Protein AF-A0A498QDL8-F1 (afdb_monomer)

Secondary structure (DSSP, 8-state):
-------HHHHHHHHHHHHHHHHHHHHHHHHHHHHHH-PPPSSSSHHHHHHHHHHHHHHHHHHHHHHHHHHHHHHHHHHHHHHHHHHHHHHHHHHHHT-

Organism: NCBI:txid2341086

InterPro domains:
  IPR000084 PE-PGRS family, N-terminal [PF00934] (4-94)
  IPR038332 PPE superfamily [SSF140459] (8-83)

Sequence (99 aa):
MSILTTEPEMLGAAAANLRDLGSTMLSRNAAAAAATMNVTPPAADEVSMLTAMHFAAHAAAFQQVFSDAMKIHEAFVSAMAACADLYKEGERTNMVGLA

Nearest PDB structures (foldseek):
  5xfs-assembly1_A  TM=9.585E-01  e=3.475E-04  Mycobacterium tuberculosis H37Rv
  4w4k-assembly2_C  TM=9.134E-01  e=1.935E-03  Mycobacterium tuberculosis str. Erdman = ATCC 35801
  4w4k-assembly1_A  TM=8.881E-01  e=3.574E-03  Mycobacterium tuberculosis str. Erdman = ATCC 35801
  2g38-assembly2_C  TM=8.903E-01  e=5.838E-03  Mycobacterium tuberculosis H37Rv

pLDDT: mean 94.11, std 8.43, range [56.19, 98.62]

Foldseek 3Di:
DDDDDDPLVVLQVVLVVLVVVLVVLVVVLVVCLVVQLQDDQPDPDPVSVVVSNVSNVVSVVVVVVSVVVSVVSVVVSVVSNVVSVVSVVVNVVVVVVVD

Solvent-accessible surface area (backbone atoms only — not comparable to full-atom values): 5384 Å² total; per-residue (Å²): 136,86,86,84,85,80,60,28,69,60,40,35,50,52,26,50,55,51,51,54,47,50,54,51,49,54,54,51,50,60,69,43,46,65,64,47,42,62,47,72,46,90,48,93,48,70,67,34,42,51,51,22,51,48,42,23,52,51,39,54,53,45,54,54,54,49,53,54,51,50,53,53,51,51,54,50,37,52,51,39,37,54,48,15,53,52,46,47,52,49,54,54,52,53,55,61,77,74,109

Radius of gyration: 22.97 Å; Cα contacts (8 Å, |Δi|>4): 56; chains: 1; bounding box: 48×24×67 Å

Structure (mmCIF, N/CA/C/O backbone):
data_AF-A0A498QDL8-F1
#
_entry.id   AF-A0A498QDL8-F1
#
loop_
_atom_site.group_PDB
_atom_site.id
_atom_site.type_symbol
_atom_site.label_atom_id
_atom_site.label_alt_id
_atom_site.label_comp_id
_atom_site.label_asym_id
_atom_site.label_entity_id
_atom_site.label_seq_id
_atom_site.pdbx_PDB_ins_code
_atom_site.Cartn_x
_atom_site.Cartn_y
_atom_site.Cartn_z
_atom_site.occupancy
_atom_site.B_iso_or_equiv
_atom_site.auth_seq_id
_atom_site.auth_comp_id
_atom_site.auth_asym_id
_atom_site.auth_atom_id
_atom_site.pdbx_PDB_model_num
ATOM 1 N N . MET A 1 1 ? -24.904 15.842 31.779 1.00 56.19 1 MET A N 1
ATOM 2 C CA . MET A 1 1 ? -23.812 14.917 31.409 1.00 56.19 1 MET A CA 1
ATOM 3 C C . MET A 1 1 ? -23.908 14.681 29.912 1.00 56.19 1 MET A C 1
ATOM 5 O O . MET A 1 1 ? -25.012 14.422 29.451 1.00 56.19 1 MET A O 1
ATOM 9 N N . SER A 1 2 ? -22.818 14.849 29.160 1.00 72.62 2 SER A N 1
ATOM 10 C CA . SER A 1 2 ? -22.795 14.529 27.724 1.00 72.62 2 SER A CA 1
ATOM 11 C C . SER A 1 2 ? -22.477 13.048 27.558 1.00 72.62 2 SER A C 1
ATOM 13 O O . SER A 1 2 ? -21.527 12.571 28.173 1.00 72.62 2 SER A O 1
ATOM 15 N N . ILE A 1 3 ? -23.251 12.337 26.742 1.00 66.88 3 ILE A N 1
ATOM 16 C CA . ILE A 1 3 ? -22.909 10.986 26.288 1.00 66.88 3 ILE A CA 1
ATOM 17 C C . ILE A 1 3 ? -22.007 11.146 25.062 1.00 66.88 3 ILE A C 1
ATOM 19 O O . ILE A 1 3 ? -22.343 11.896 24.147 1.00 66.88 3 ILE A O 1
ATOM 23 N N . LEU A 1 4 ? -20.843 10.500 25.080 1.00 74.12 4 LEU A N 1
ATOM 24 C CA . LEU A 1 4 ? -19.954 10.369 23.930 1.00 74.12 4 LEU A CA 1
ATOM 25 C C . LEU A 1 4 ? -20.081 8.933 23.421 1.00 74.12 4 LEU A C 1
ATOM 27 O O . LEU A 1 4 ? -19.780 8.007 24.170 1.00 74.12 4 LEU A O 1
ATOM 31 N N . THR A 1 5 ? -20.513 8.774 22.173 1.00 79.12 5 THR A N 1
ATOM 32 C CA . THR A 1 5 ? -20.533 7.491 21.457 1.00 79.12 5 THR A CA 1
ATOM 33 C C . THR A 1 5 ? -19.372 7.475 20.470 1.00 79.12 5 THR A C 1
ATOM 35 O O . THR A 1 5 ? -19.164 8.449 19.745 1.00 79.12 5 THR A O 1
ATOM 38 N N . THR A 1 6 ? -18.596 6.398 20.470 1.00 85.88 6 THR A N 1
ATOM 39 C CA . THR A 1 6 ? -17.325 6.265 19.741 1.00 85.88 6 THR A CA 1
ATOM 40 C C . THR A 1 6 ? -17.376 5.255 18.592 1.00 85.88 6 THR A C 1
ATOM 42 O O . THR A 1 6 ? -16.418 5.179 17.827 1.00 85.88 6 THR A O 1
ATOM 45 N N . GLU A 1 7 ? -18.499 4.544 18.420 1.00 92.12 7 GLU A N 1
ATOM 46 C CA . GLU A 1 7 ? -18.757 3.596 17.317 1.00 92.12 7 GLU A CA 1
ATOM 47 C C . GLU A 1 7 ? -17.596 2.594 17.084 1.00 92.12 7 GLU A C 1
ATOM 49 O O . GLU A 1 7 ? -17.063 2.487 15.969 1.00 92.12 7 GLU A O 1
ATOM 54 N N . PRO A 1 8 ? -17.154 1.853 18.122 1.00 93.50 8 PRO A N 1
ATOM 55 C CA . PRO A 1 8 ? -15.976 0.990 18.037 1.00 93.50 8 PRO A CA 1
ATOM 56 C C . PRO A 1 8 ? -16.124 -0.137 17.004 1.00 93.50 8 PRO A C 1
ATOM 58 O O . PRO A 1 8 ? -15.140 -0.521 16.368 1.00 93.50 8 PRO A O 1
ATOM 61 N N . GLU A 1 9 ? -17.338 -0.640 16.761 1.00 93.62 9 GLU A N 1
ATOM 62 C CA . GLU A 1 9 ? -17.601 -1.648 15.728 1.00 93.62 9 GLU A CA 1
ATOM 63 C C . GLU A 1 9 ? -17.277 -1.133 14.319 1.00 93.62 9 GLU A C 1
ATOM 65 O O . GLU A 1 9 ? -16.683 -1.858 13.516 1.00 93.62 9 GLU A O 1
ATOM 70 N N . MET A 1 10 ? -17.616 0.126 14.021 1.00 95.06 10 MET A N 1
ATOM 71 C CA . MET A 1 10 ? -17.319 0.749 12.727 1.00 95.06 10 MET A CA 1
ATOM 72 C C . MET A 1 10 ? -15.814 0.936 12.534 1.00 95.06 10 MET A C 1
ATOM 74 O O . MET A 1 10 ? -15.295 0.706 11.438 1.00 95.06 10 MET A O 1
ATOM 78 N N . LEU A 1 11 ? -15.099 1.300 13.602 1.00 95.31 11 LEU A N 1
ATOM 79 C CA . LEU A 1 11 ? -13.644 1.424 13.576 1.00 95.31 11 LEU A CA 1
ATOM 80 C C . LEU A 1 11 ? -12.965 0.063 13.340 1.00 95.31 11 LEU A C 1
ATOM 82 O O . LEU A 1 11 ? -12.057 -0.041 12.511 1.00 95.31 11 LEU A O 1
ATOM 86 N N . GLY A 1 12 ? -13.450 -0.994 14.000 1.00 97.31 12 GLY A N 1
ATOM 87 C CA . GLY A 1 12 ? -12.985 -2.366 13.785 1.00 97.31 12 GLY A CA 1
ATOM 88 C C . GLY A 1 12 ? -13.256 -2.875 12.364 1.00 97.31 12 GLY A C 1
ATOM 89 O O . GLY A 1 12 ? -12.370 -3.460 11.736 1.00 97.31 12 GLY A O 1
ATOM 90 N N . ALA A 1 13 ? -14.442 -2.596 11.814 1.00 97.81 13 ALA A N 1
ATOM 91 C CA . ALA A 1 13 ? -14.788 -2.938 10.434 1.00 97.81 13 ALA A CA 1
ATOM 92 C C . ALA A 1 13 ? -13.893 -2.208 9.417 1.00 97.81 13 ALA A C 1
ATOM 94 O O . ALA A 1 13 ? -13.416 -2.815 8.456 1.00 97.81 13 ALA A O 1
ATOM 95 N N . ALA A 1 14 ? -13.601 -0.925 9.647 1.00 97.75 14 ALA A N 1
ATOM 96 C CA . ALA A 1 14 ? -12.671 -0.168 8.814 1.00 97.75 14 ALA A CA 1
ATOM 97 C C . ALA A 1 14 ? -11.252 -0.763 8.852 1.00 97.75 14 ALA A C 1
ATOM 99 O O . ALA A 1 14 ? -10.631 -0.928 7.801 1.00 97.75 14 ALA A O 1
ATOM 100 N N . ALA A 1 15 ? -10.757 -1.152 10.033 1.00 98.19 15 ALA A N 1
ATOM 101 C CA . ALA A 1 15 ? -9.461 -1.815 10.168 1.00 98.19 15 ALA A CA 1
ATOM 102 C C . ALA A 1 15 ? -9.415 -3.162 9.419 1.00 98.19 15 ALA A C 1
ATOM 104 O O . ALA A 1 15 ? -8.417 -3.473 8.768 1.00 98.19 15 ALA A O 1
ATOM 105 N N . ALA A 1 16 ? -10.497 -3.948 9.456 1.00 98.25 16 ALA A N 1
ATOM 106 C CA . ALA A 1 16 ? -10.602 -5.192 8.693 1.00 98.25 16 ALA A CA 1
ATOM 107 C C . ALA A 1 16 ? -10.544 -4.945 7.175 1.00 98.25 16 ALA A C 1
ATOM 109 O O . ALA A 1 16 ? -9.702 -5.530 6.496 1.00 98.25 16 ALA A O 1
ATOM 110 N N . ASN A 1 17 ? -11.340 -4.002 6.663 1.00 98.50 17 ASN A N 1
ATOM 111 C CA . ASN A 1 17 ? -11.337 -3.647 5.241 1.00 98.50 17 ASN A CA 1
ATOM 112 C C . ASN A 1 17 ? -9.959 -3.157 4.765 1.00 98.50 17 ASN A C 1
ATOM 114 O O . ASN A 1 17 ? -9.502 -3.506 3.676 1.00 98.50 17 ASN A O 1
ATOM 118 N N . LEU A 1 18 ? -9.266 -2.357 5.581 1.00 98.31 18 LEU A N 1
ATOM 119 C CA . LEU A 1 18 ? -7.920 -1.881 5.260 1.00 98.31 18 LEU A CA 1
ATOM 120 C C . LEU A 1 18 ? -6.878 -3.006 5.287 1.00 98.31 18 LEU A C 1
ATOM 122 O O . LEU A 1 18 ? -5.921 -2.966 4.510 1.00 98.31 18 LEU A O 1
ATOM 126 N N . ARG A 1 19 ? -7.049 -4.028 6.132 1.00 98.56 19 ARG A N 1
ATOM 127 C CA . ARG A 1 19 ? -6.194 -5.224 6.119 1.00 98.56 19 ARG A CA 1
ATOM 128 C C . ARG A 1 19 ? -6.322 -5.979 4.793 1.00 98.56 19 ARG A C 1
ATOM 130 O O . ARG A 1 19 ? -5.303 -6.298 4.178 1.00 98.56 19 ARG A O 1
ATOM 137 N N . ASP A 1 20 ? -7.548 -6.181 4.320 1.00 98.44 20 ASP A N 1
ATOM 138 C CA . ASP A 1 20 ? -7.823 -6.843 3.038 1.00 98.44 20 ASP A CA 1
ATOM 139 C C . ASP A 1 20 ? -7.282 -6.031 1.853 1.00 98.44 20 ASP A C 1
ATOM 141 O O . ASP A 1 20 ? -6.674 -6.576 0.920 1.00 98.44 20 ASP A O 1
ATOM 145 N N . LEU A 1 21 ? -7.420 -4.703 1.917 1.00 98.31 21 LEU A N 1
ATOM 146 C CA . LEU A 1 21 ? -6.816 -3.796 0.947 1.00 98.31 21 LEU A CA 1
ATOM 147 C C . LEU A 1 21 ? -5.287 -3.925 0.932 1.00 98.31 21 LEU A C 1
ATOM 149 O O . LEU A 1 21 ? -4.700 -4.021 -0.144 1.00 98.31 21 LEU A O 1
ATOM 153 N N . GLY A 1 22 ? -4.643 -3.983 2.101 1.00 98.38 22 GLY A N 1
ATOM 154 C CA . GLY A 1 22 ? -3.194 -4.171 2.215 1.00 98.38 22 GLY A CA 1
ATOM 155 C C . GLY A 1 22 ? -2.716 -5.486 1.588 1.00 98.38 22 GLY A C 1
AT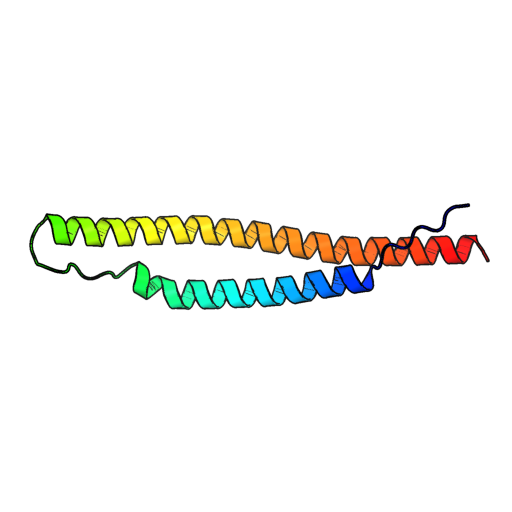OM 156 O O . GLY A 1 22 ? -1.732 -5.501 0.848 1.00 98.38 22 GLY A O 1
ATOM 157 N N . SER A 1 23 ? -3.456 -6.580 1.798 1.00 98.38 23 SER A N 1
ATOM 158 C CA . SER A 1 23 ? -3.190 -7.869 1.137 1.00 98.38 23 SER A CA 1
ATOM 159 C C . SER A 1 23 ? -3.307 -7.765 -0.390 1.00 98.38 23 SER A C 1
ATOM 161 O O . SER A 1 23 ? -2.427 -8.208 -1.135 1.00 98.38 23 SER A O 1
ATOM 163 N N . THR A 1 24 ? -4.353 -7.087 -0.868 1.00 98.50 24 THR A N 1
ATOM 164 C CA . THR A 1 24 ? -4.566 -6.839 -2.300 1.00 98.50 24 THR A CA 1
ATOM 165 C C . THR A 1 24 ? -3.440 -5.993 -2.902 1.00 98.50 24 THR A C 1
ATOM 167 O O . THR A 1 24 ? -2.969 -6.286 -4.003 1.00 98.50 24 THR A O 1
ATOM 170 N N . MET A 1 25 ? -2.974 -4.964 -2.186 1.00 98.12 25 MET A N 1
ATOM 171 C CA . MET A 1 25 ? -1.853 -4.118 -2.603 1.00 98.12 25 MET A CA 1
ATOM 172 C C . MET A 1 25 ? -0.562 -4.927 -2.740 1.00 98.12 25 MET A C 1
ATOM 174 O O . MET A 1 25 ? 0.098 -4.828 -3.774 1.00 98.12 25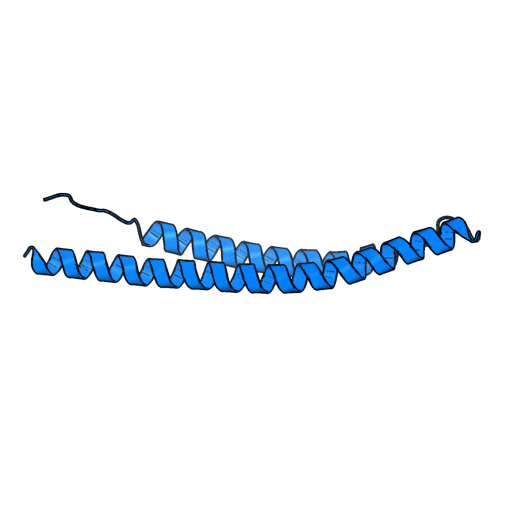 MET A O 1
ATOM 178 N N . LEU A 1 26 ? -0.232 -5.766 -1.752 1.00 98.31 26 LEU A N 1
ATOM 179 C CA . LEU A 1 26 ? 0.931 -6.660 -1.805 1.00 98.31 26 LEU A CA 1
ATOM 180 C C . LEU A 1 26 ? 0.875 -7.582 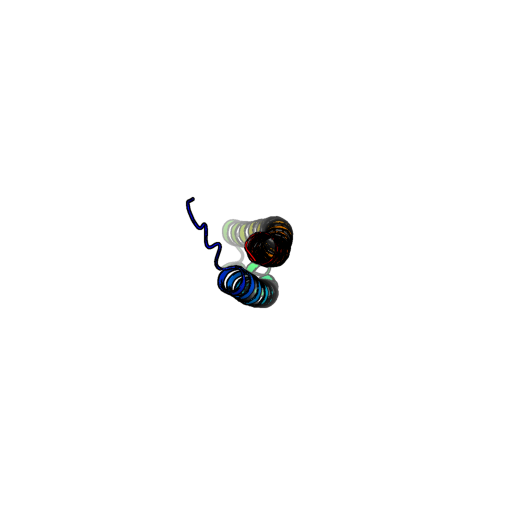-3.026 1.00 98.31 26 LEU A C 1
ATOM 182 O O . LEU A 1 26 ? 1.838 -7.653 -3.791 1.00 98.31 26 LEU A O 1
ATOM 186 N N . SER A 1 27 ? -0.268 -8.241 -3.244 1.00 98.38 27 SER A N 1
ATOM 187 C CA . SER A 1 27 ? -0.459 -9.142 -4.384 1.00 98.38 27 SER A CA 1
ATOM 188 C C . SER A 1 27 ? -0.300 -8.421 -5.724 1.00 98.38 27 SER A C 1
ATOM 190 O O . SER A 1 27 ? 0.401 -8.912 -6.611 1.00 98.38 27 SER A O 1
ATOM 192 N N . ARG A 1 28 ? -0.909 -7.240 -5.875 1.00 98.06 28 ARG A N 1
ATOM 193 C CA . ARG A 1 28 ? -0.832 -6.459 -7.114 1.00 98.06 28 ARG A CA 1
ATOM 194 C C . ARG A 1 28 ? 0.566 -5.923 -7.380 1.00 98.06 28 ARG A C 1
ATOM 196 O O . ARG A 1 28 ? 1.019 -5.980 -8.520 1.00 98.06 28 ARG A O 1
ATOM 203 N N . ASN A 1 29 ? 1.252 -5.433 -6.350 1.00 97.94 29 ASN A N 1
ATOM 204 C CA . ASN A 1 29 ? 2.627 -4.974 -6.489 1.00 97.94 29 ASN 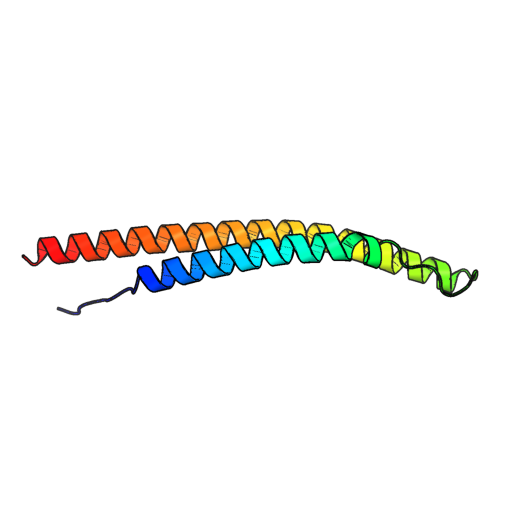A CA 1
ATOM 205 C C . ASN A 1 29 ? 3.554 -6.126 -6.908 1.00 97.94 29 ASN A C 1
ATOM 207 O O . ASN A 1 29 ? 4.312 -5.978 -7.864 1.00 97.94 29 ASN A O 1
ATOM 211 N N . ALA A 1 30 ? 3.433 -7.293 -6.267 1.00 97.25 30 ALA A N 1
ATOM 212 C CA . ALA A 1 30 ? 4.208 -8.478 -6.633 1.00 97.25 30 ALA A CA 1
ATOM 213 C C . ALA A 1 30 ? 3.948 -8.917 -8.085 1.00 97.25 30 ALA A C 1
ATOM 215 O O . ALA A 1 30 ? 4.892 -9.214 -8.816 1.00 97.25 30 ALA A O 1
ATOM 216 N N . ALA A 1 31 ? 2.687 -8.899 -8.529 1.00 97.62 31 ALA A N 1
ATOM 217 C CA . ALA A 1 31 ? 2.322 -9.236 -9.906 1.00 97.62 31 ALA A CA 1
ATOM 218 C C . ALA A 1 31 ? 2.883 -8.239 -10.939 1.00 97.62 31 ALA A C 1
ATOM 220 O O . ALA A 1 31 ? 3.229 -8.634 -12.051 1.00 97.62 31 ALA A O 1
ATOM 221 N N . ALA A 1 32 ? 2.989 -6.955 -10.585 1.00 96.69 32 ALA A N 1
ATOM 222 C CA . ALA A 1 32 ? 3.495 -5.913 -11.476 1.00 96.69 32 ALA A CA 1
ATOM 223 C C . ALA A 1 32 ? 5.031 -5.812 -11.502 1.00 96.69 32 ALA A C 1
ATOM 225 O O . ALA A 1 32 ? 5.584 -5.345 -12.497 1.00 96.69 32 ALA A O 1
ATOM 226 N N . ALA A 1 33 ? 5.722 -6.249 -10.443 1.00 96.44 33 ALA A N 1
ATOM 227 C CA . ALA A 1 33 ? 7.154 -6.010 -10.246 1.00 96.44 33 ALA A CA 1
ATOM 228 C C . ALA A 1 33 ? 8.022 -6.487 -11.422 1.00 96.44 33 ALA A C 1
ATOM 230 O O . ALA A 1 33 ? 8.857 -5.740 -11.928 1.00 96.44 33 ALA A O 1
ATOM 231 N N . ALA A 1 34 ? 7.799 -7.709 -11.911 1.00 94.81 34 ALA A N 1
ATOM 232 C CA . ALA A 1 34 ? 8.587 -8.244 -13.020 1.00 94.81 34 ALA A CA 1
ATOM 233 C C . ALA A 1 34 ? 8.363 -7.466 -14.328 1.00 94.81 34 ALA A C 1
ATOM 235 O O . ALA A 1 34 ? 9.312 -7.246 -15.079 1.00 94.81 34 ALA A O 1
ATOM 236 N N . ALA A 1 35 ? 7.128 -7.037 -14.598 1.00 96.62 35 ALA A N 1
ATOM 237 C CA . ALA A 1 35 ? 6.790 -6.313 -15.819 1.00 96.62 35 ALA A CA 1
ATOM 238 C C . ALA A 1 35 ? 7.388 -4.897 -15.834 1.00 96.62 35 ALA A C 1
ATOM 240 O O . ALA A 1 35 ? 7.817 -4.425 -16.882 1.00 96.62 35 ALA A O 1
ATOM 241 N N . THR A 1 36 ? 7.449 -4.230 -14.679 1.00 96.19 36 THR A N 1
ATOM 242 C CA . THR A 1 36 ? 8.002 -2.871 -14.571 1.00 96.19 36 THR A CA 1
ATOM 243 C C . THR A 1 36 ? 9.527 -2.849 -14.493 1.00 96.19 36 THR A C 1
ATOM 245 O O . THR A 1 36 ? 10.137 -1.885 -14.945 1.00 96.19 36 THR A O 1
ATOM 248 N N . MET A 1 37 ? 10.161 -3.904 -13.971 1.00 95.62 37 MET A N 1
ATOM 249 C CA . MET A 1 37 ? 11.625 -4.006 -13.910 1.00 95.62 37 MET A CA 1
ATOM 250 C C . MET A 1 37 ? 12.262 -4.458 -15.230 1.00 95.62 37 MET A C 1
ATOM 252 O O . MET A 1 37 ? 13.407 -4.108 -15.496 1.00 95.62 37 MET A O 1
ATOM 256 N N . ASN A 1 38 ? 11.539 -5.216 -16.058 1.00 95.88 38 ASN A N 1
ATOM 257 C CA . ASN A 1 38 ? 12.072 -5.818 -17.285 1.00 95.88 38 ASN A CA 1
ATOM 258 C C . ASN A 1 38 ? 11.549 -5.131 -18.558 1.00 95.88 38 ASN A C 1
ATOM 260 O O . ASN A 1 38 ? 11.160 -5.792 -19.523 1.00 95.88 38 ASN A O 1
ATOM 264 N N . VAL A 1 39 ? 11.522 -3.795 -18.569 1.00 96.75 39 VAL A N 1
ATOM 265 C CA . VAL A 1 39 ? 11.156 -3.033 -19.772 1.00 96.75 39 VAL A CA 1
ATOM 266 C C . VAL A 1 39 ? 12.200 -3.285 -20.858 1.00 96.75 39 VAL A C 1
ATOM 268 O O . VAL A 1 39 ? 13.389 -3.054 -20.661 1.00 96.75 39 VAL A O 1
ATOM 271 N N . THR A 1 40 ? 11.755 -3.775 -22.014 1.00 96.81 40 THR A N 1
ATOM 272 C CA . THR A 1 40 ? 12.647 -4.040 -23.149 1.00 96.81 40 THR A CA 1
ATOM 273 C C . THR A 1 40 ? 12.930 -2.736 -23.904 1.00 96.81 40 THR A C 1
ATOM 275 O O . THR A 1 40 ? 11.983 -1.989 -24.168 1.00 96.81 40 THR A O 1
ATOM 278 N N . PRO A 1 41 ? 14.192 -2.446 -24.275 1.00 96.50 41 PRO A N 1
ATOM 279 C CA . PRO A 1 41 ? 14.513 -1.305 -25.125 1.00 96.50 41 PRO A CA 1
ATOM 280 C C . PRO A 1 41 ? 13.729 -1.358 -26.447 1.00 96.50 41 PRO A C 1
ATOM 282 O O . PRO A 1 41 ? 13.695 -2.415 -27.081 1.00 96.50 41 PRO A O 1
ATOM 285 N N . PRO A 1 42 ? 13.119 -0.248 -26.901 1.00 94.62 42 PRO A N 1
ATOM 286 C CA . PRO A 1 42 ? 12.376 -0.232 -28.164 1.00 94.62 42 PRO A CA 1
ATOM 287 C C . PRO A 1 42 ? 13.279 -0.380 -29.401 1.00 94.62 42 PRO A C 1
ATOM 289 O O . PRO A 1 42 ? 12.810 -0.816 -30.450 1.00 94.62 42 PRO A O 1
ATOM 292 N N . ALA A 1 43 ? 14.566 -0.041 -29.282 1.00 96.44 43 ALA A N 1
ATOM 293 C CA . ALA A 1 43 ? 15.595 -0.239 -30.299 1.00 96.44 43 ALA A CA 1
ATOM 294 C C . ALA A 1 43 ? 16.976 -0.474 -29.650 1.00 96.44 43 ALA A C 1
ATOM 296 O O . ALA A 1 43 ? 17.133 -0.364 -28.433 1.00 96.44 43 ALA A O 1
ATOM 297 N N . ALA A 1 44 ? 17.973 -0.836 -30.464 1.00 96.06 44 ALA A N 1
ATOM 298 C CA . ALA A 1 44 ? 19.330 -1.170 -30.012 1.00 96.06 44 ALA A CA 1
ATOM 299 C C . ALA A 1 44 ? 20.240 0.053 -29.781 1.00 96.06 44 ALA A C 1
ATOM 301 O O . ALA A 1 44 ? 21.420 -0.108 -29.474 1.00 96.06 44 A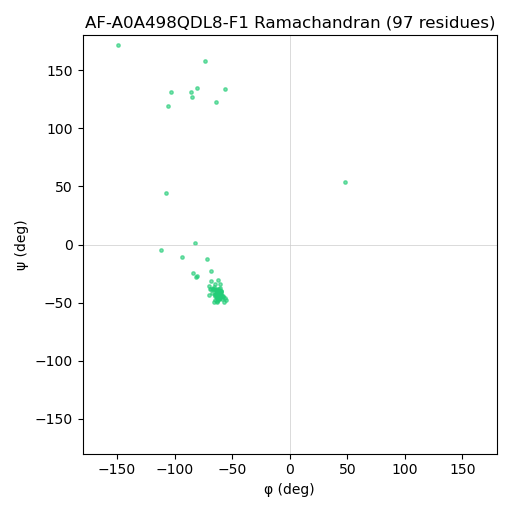LA A O 1
ATOM 302 N N . ASP A 1 45 ? 19.727 1.268 -29.971 1.00 98.19 45 ASP A N 1
ATOM 303 C CA . ASP A 1 45 ? 20.489 2.489 -29.737 1.00 98.19 45 ASP A CA 1
ATOM 304 C C . ASP A 1 45 ? 20.679 2.768 -28.237 1.00 98.19 45 ASP A C 1
ATOM 306 O O . ASP A 1 45 ? 19.922 2.311 -27.374 1.00 98.19 45 ASP A O 1
ATOM 310 N N . GLU A 1 46 ? 21.706 3.555 -27.926 1.00 97.00 46 GLU A N 1
ATOM 311 C CA . GLU A 1 46 ? 22.083 3.884 -26.551 1.00 97.00 46 GLU A CA 1
ATOM 312 C C . GLU A 1 46 ? 20.970 4.607 -25.781 1.00 97.00 46 GLU A C 1
ATOM 314 O O . GLU A 1 46 ? 20.811 4.369 -24.584 1.00 97.00 46 GLU A O 1
ATOM 319 N N . VAL A 1 47 ? 20.162 5.443 -26.445 1.00 97.88 47 VAL A N 1
ATOM 320 C CA . VAL A 1 47 ? 19.073 6.190 -25.798 1.00 97.88 47 VAL A CA 1
ATOM 321 C C . VAL A 1 47 ? 17.954 5.236 -25.390 1.00 97.88 47 VAL A C 1
ATOM 323 O O . VAL A 1 47 ? 17.464 5.308 -24.260 1.00 97.88 47 VAL A O 1
ATOM 326 N N . SER A 1 48 ? 17.587 4.298 -26.263 1.00 98.19 48 SER A N 1
ATOM 327 C CA . SER A 1 48 ? 16.605 3.248 -25.977 1.00 98.19 48 SER A CA 1
ATOM 328 C C . SER A 1 48 ? 17.045 2.340 -24.828 1.00 98.19 48 SER A C 1
ATOM 330 O O . SER A 1 48 ? 16.253 2.060 -23.923 1.00 98.19 48 SER A O 1
ATOM 332 N N . MET A 1 49 ? 18.313 1.915 -24.822 1.00 97.81 49 MET A N 1
ATOM 333 C CA . MET A 1 49 ? 18.870 1.093 -23.742 1.00 97.81 49 MET A CA 1
ATOM 334 C C . MET A 1 49 ? 18.905 1.847 -22.410 1.00 97.81 49 MET A C 1
ATOM 336 O O . MET A 1 49 ? 18.433 1.327 -21.397 1.00 97.81 49 MET A O 1
ATOM 340 N N . LEU A 1 50 ? 19.402 3.088 -22.407 1.00 97.94 50 LEU A N 1
ATOM 341 C CA . LEU A 1 50 ? 19.446 3.926 -21.208 1.00 97.94 50 LEU A CA 1
ATOM 342 C C . LEU A 1 50 ? 18.041 4.181 -20.649 1.00 97.94 50 LEU A C 1
ATOM 344 O O . LEU A 1 50 ? 17.837 4.135 -19.437 1.00 97.94 50 LEU A O 1
ATOM 348 N N . THR A 1 51 ? 17.060 4.400 -21.524 1.00 97.06 51 THR A N 1
ATOM 349 C CA . THR A 1 51 ? 15.659 4.593 -21.130 1.00 97.06 51 THR A CA 1
ATOM 350 C C . THR A 1 51 ? 15.099 3.352 -20.431 1.00 97.06 51 THR A C 1
ATOM 352 O O . THR A 1 51 ? 14.511 3.465 -19.356 1.00 97.06 51 THR A O 1
ATOM 355 N N . ALA A 1 52 ? 15.328 2.156 -20.983 1.00 97.94 52 ALA A N 1
ATOM 356 C CA . ALA A 1 52 ? 14.931 0.897 -20.349 1.00 97.94 52 ALA A CA 1
ATOM 357 C C . ALA A 1 52 ? 15.607 0.693 -18.979 1.00 97.94 52 ALA A C 1
ATOM 359 O O . ALA A 1 52 ? 14.944 0.339 -18.002 1.00 97.94 52 ALA A O 1
ATOM 360 N N . MET A 1 53 ? 16.907 0.995 -18.874 1.00 97.31 53 MET A N 1
ATOM 361 C CA . MET A 1 53 ? 17.640 0.957 -17.602 1.00 97.31 53 MET A CA 1
ATOM 362 C C . MET A 1 53 ? 17.071 1.943 -16.575 1.00 97.31 53 MET A C 1
ATOM 364 O O . MET A 1 53 ? 16.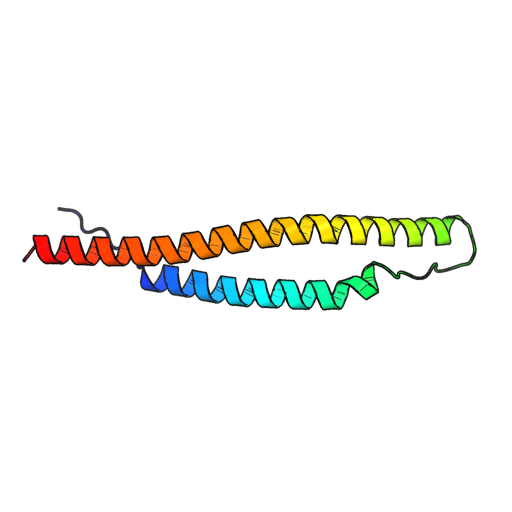984 1.617 -15.391 1.00 97.31 53 MET A O 1
ATOM 368 N N . HIS A 1 54 ? 16.653 3.134 -17.012 1.00 97.44 54 HIS A N 1
ATOM 369 C CA . HIS A 1 54 ? 16.031 4.123 -16.135 1.00 97.44 54 HIS A CA 1
ATOM 370 C C . HIS A 1 54 ? 14.704 3.615 -15.558 1.00 97.44 54 HIS A C 1
ATOM 372 O O . HIS A 1 54 ? 14.471 3.749 -14.357 1.00 97.44 54 HIS A O 1
ATOM 378 N N . PHE A 1 55 ? 13.866 2.967 -16.375 1.00 97.75 55 PHE A N 1
ATOM 379 C CA . PHE A 1 55 ? 12.641 2.327 -15.886 1.00 97.75 55 PHE A CA 1
ATOM 380 C C . PHE A 1 55 ? 12.929 1.221 -14.870 1.00 97.75 55 PHE A C 1
ATOM 382 O O . PHE A 1 55 ? 12.284 1.187 -13.823 1.00 97.75 55 PHE A O 1
ATOM 389 N N . ALA A 1 56 ? 13.929 0.371 -15.120 1.00 97.75 56 ALA A N 1
ATOM 390 C CA . ALA A 1 56 ? 14.321 -0.675 -14.177 1.00 97.75 56 ALA A CA 1
ATOM 391 C C . ALA A 1 56 ? 14.793 -0.094 -12.831 1.00 97.75 56 ALA A C 1
ATOM 393 O O . ALA A 1 56 ? 14.375 -0.555 -11.767 1.00 97.75 56 ALA A O 1
ATOM 394 N N . ALA A 1 57 ? 15.614 0.962 -12.867 1.00 97.88 57 ALA A N 1
ATOM 395 C CA . ALA A 1 57 ? 16.072 1.660 -11.668 1.00 97.88 57 ALA A CA 1
ATOM 396 C C . ALA A 1 57 ? 14.909 2.319 -10.906 1.00 97.88 57 ALA A C 1
ATOM 398 O O . ALA A 1 57 ? 14.827 2.208 -9.681 1.00 97.88 57 ALA A O 1
ATOM 399 N N . HIS A 1 58 ? 13.978 2.955 -11.622 1.00 98.19 58 HIS A N 1
ATOM 400 C CA . HIS A 1 58 ? 12.783 3.544 -11.024 1.00 98.19 58 HIS A CA 1
ATOM 401 C C . HIS A 1 58 ? 11.884 2.481 -10.380 1.00 98.19 58 HIS A C 1
ATOM 403 O O . HIS A 1 58 ? 11.432 2.664 -9.252 1.00 98.19 58 HIS A O 1
ATOM 409 N N . ALA A 1 59 ? 11.671 1.345 -11.049 1.00 98.00 59 ALA A N 1
ATOM 410 C CA . ALA A 1 59 ? 10.905 0.230 -10.506 1.00 98.00 59 ALA A CA 1
ATOM 411 C C . ALA A 1 59 ? 11.551 -0.332 -9.229 1.00 98.00 59 ALA A C 1
ATOM 413 O O . ALA A 1 59 ? 10.849 -0.571 -8.249 1.00 98.00 59 ALA A O 1
ATOM 414 N N . ALA A 1 60 ? 12.881 -0.472 -9.192 1.00 97.88 60 ALA A N 1
ATOM 415 C CA . ALA A 1 60 ? 13.600 -0.905 -7.994 1.00 97.88 60 ALA A CA 1
ATOM 416 C C . ALA A 1 60 ? 13.441 0.084 -6.823 1.00 97.88 60 ALA A C 1
ATOM 418 O O . ALA A 1 60 ? 13.164 -0.333 -5.698 1.00 97.88 60 ALA A O 1
ATOM 419 N N . ALA A 1 61 ? 13.549 1.390 -7.087 1.00 98.25 61 ALA A N 1
ATOM 420 C CA . ALA A 1 61 ? 13.301 2.423 -6.080 1.00 98.25 61 ALA A CA 1
ATOM 421 C C . ALA A 1 61 ? 11.845 2.393 -5.584 1.00 98.25 61 ALA A C 1
ATOM 423 O O . ALA A 1 61 ? 11.591 2.469 -4.382 1.00 98.25 61 ALA A O 1
ATOM 424 N N . PHE A 1 62 ? 10.882 2.204 -6.491 1.00 98.25 62 PHE A N 1
ATOM 425 C CA . PHE A 1 62 ? 9.476 2.049 -6.130 1.00 98.25 62 PHE A CA 1
ATOM 426 C C . PHE A 1 62 ? 9.245 0.842 -5.211 1.00 98.25 62 PHE A C 1
ATOM 428 O O . PHE A 1 62 ? 8.513 0.975 -4.237 1.00 98.25 62 PHE A O 1
ATOM 435 N N . GLN A 1 63 ? 9.894 -0.305 -5.448 1.00 98.44 63 GLN A N 1
ATOM 436 C CA . GLN A 1 63 ? 9.761 -1.474 -4.565 1.00 98.44 63 GLN A CA 1
ATOM 437 C C . GLN A 1 63 ? 10.225 -1.185 -3.127 1.00 98.44 63 GLN A C 1
ATOM 439 O O . GLN A 1 63 ? 9.596 -1.644 -2.173 1.00 98.44 63 GLN A O 1
ATOM 444 N N . GLN A 1 64 ? 11.285 -0.389 -2.957 1.00 98.00 64 GLN A N 1
ATOM 445 C CA . GLN A 1 64 ? 11.755 0.032 -1.632 1.00 98.00 64 GLN A CA 1
ATOM 446 C C . GLN A 1 64 ? 10.721 0.924 -0.935 1.00 98.00 64 GLN A C 1
ATOM 448 O O . GLN A 1 64 ? 10.315 0.637 0.191 1.00 98.00 64 GLN A O 1
ATOM 453 N N . VAL A 1 65 ? 10.230 1.949 -1.638 1.00 98.31 65 VAL A N 1
ATOM 454 C CA . VAL A 1 65 ? 9.200 2.863 -1.118 1.00 98.31 65 VAL A CA 1
ATOM 455 C C . VAL A 1 65 ? 7.906 2.113 -0.795 1.00 98.31 65 VAL A C 1
ATOM 457 O O . VAL A 1 65 ? 7.302 2.347 0.249 1.00 98.31 65 VAL A O 1
ATOM 460 N N . PHE A 1 66 ? 7.492 1.180 -1.653 1.00 98.19 66 PHE A N 1
ATOM 461 C CA . PHE A 1 66 ? 6.305 0.357 -1.442 1.00 98.19 66 PHE A CA 1
ATOM 462 C C . PHE A 1 66 ? 6.437 -0.509 -0.184 1.00 98.19 66 PHE A C 1
ATOM 464 O O . PHE A 1 66 ? 5.506 -0.574 0.615 1.00 98.19 66 PHE A O 1
ATOM 471 N N . SER A 1 67 ? 7.599 -1.133 0.033 1.00 98.19 67 SER A N 1
ATOM 472 C CA . SER A 1 67 ? 7.879 -1.889 1.260 1.00 98.19 67 SER A CA 1
ATOM 473 C C . SER A 1 67 ? 7.706 -1.022 2.511 1.00 98.19 67 SER A C 1
ATOM 475 O O . SER A 1 67 ? 7.064 -1.443 3.473 1.00 98.19 67 SER A O 1
ATOM 477 N N . ASP A 1 68 ? 8.239 0.199 2.509 1.00 98.50 68 ASP A N 1
ATOM 478 C CA . ASP A 1 68 ? 8.106 1.096 3.660 1.00 98.50 68 ASP A CA 1
ATOM 479 C C . ASP A 1 68 ? 6.667 1.595 3.848 1.00 98.50 68 ASP A C 1
ATOM 481 O O . ASP A 1 68 ? 6.170 1.627 4.976 1.00 98.50 68 ASP A O 1
ATOM 485 N N . ALA A 1 69 ? 5.951 1.875 2.756 1.00 98.38 69 ALA A N 1
ATOM 486 C CA . ALA A 1 69 ? 4.529 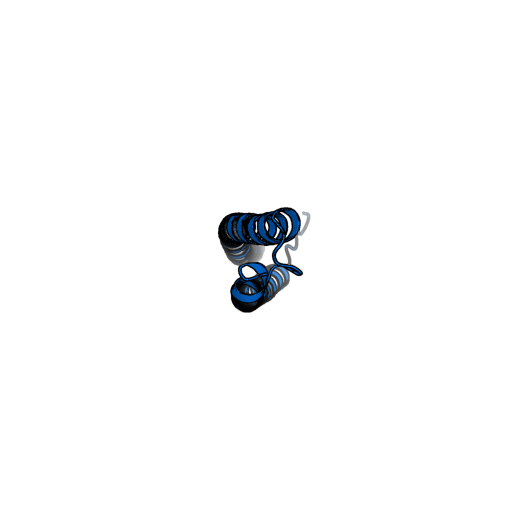2.203 2.799 1.00 98.38 69 ALA A CA 1
ATOM 487 C C . ALA A 1 69 ? 3.691 1.063 3.403 1.00 98.38 69 ALA A C 1
ATOM 489 O O . ALA A 1 69 ? 2.799 1.323 4.210 1.00 98.38 69 ALA A O 1
ATOM 490 N N . MET A 1 70 ? 4.004 -0.197 3.084 1.00 98.62 70 MET A N 1
ATOM 491 C CA . MET A 1 70 ? 3.299 -1.350 3.651 1.00 98.62 70 MET A CA 1
ATOM 492 C C . MET A 1 70 ? 3.526 -1.503 5.158 1.00 98.62 70 MET A C 1
ATOM 494 O O . MET A 1 70 ? 2.580 -1.834 5.871 1.00 98.62 70 MET A O 1
ATOM 498 N N . LYS A 1 71 ? 4.728 -1.198 5.668 1.00 98.62 71 LYS A N 1
ATOM 499 C CA . LYS A 1 71 ? 4.992 -1.180 7.122 1.00 98.62 71 LYS A CA 1
ATOM 500 C C . LYS A 1 71 ? 4.163 -0.107 7.828 1.00 98.62 71 LYS A C 1
ATOM 502 O O . LYS A 1 71 ? 3.598 -0.357 8.890 1.00 98.62 71 LYS A O 1
ATOM 507 N N . ILE A 1 72 ? 4.077 1.085 7.233 1.00 98.50 72 ILE A N 1
ATOM 508 C CA . ILE A 1 72 ? 3.260 2.187 7.761 1.00 98.50 72 ILE A CA 1
ATOM 509 C C . ILE A 1 72 ? 1.779 1.792 7.762 1.00 98.50 72 ILE A C 1
ATOM 511 O O . ILE A 1 72 ? 1.093 1.989 8.765 1.00 98.50 72 ILE A O 1
ATOM 515 N N . HIS A 1 73 ? 1.296 1.200 6.667 1.00 98.56 73 HIS A N 1
ATOM 516 C CA . HIS A 1 73 ? -0.078 0.709 6.545 1.00 98.56 73 HIS A CA 1
ATOM 517 C C . HIS A 1 73 ? -0.410 -0.336 7.614 1.00 98.56 73 HIS A C 1
ATOM 519 O O . HIS A 1 73 ? -1.434 -0.226 8.283 1.00 98.56 73 HIS A O 1
ATOM 525 N N . GLU A 1 74 ? 0.464 -1.321 7.823 1.00 98.56 74 GLU A N 1
ATOM 526 C CA . GLU A 1 74 ? 0.280 -2.350 8.850 1.00 98.56 74 GLU A CA 1
ATOM 527 C C . GLU A 1 74 ? 0.223 -1.751 10.261 1.00 98.56 74 GLU A C 1
ATOM 529 O O . GLU A 1 74 ? -0.694 -2.060 11.027 1.00 98.56 74 GLU A O 1
ATOM 534 N N . ALA A 1 75 ? 1.149 -0.844 10.589 1.00 98.56 75 ALA A N 1
ATOM 535 C CA . ALA A 1 75 ? 1.159 -0.155 11.876 1.00 98.56 75 ALA A CA 1
ATOM 536 C C . ALA A 1 75 ? -0.130 0.655 12.098 1.00 98.56 75 ALA A C 1
ATOM 538 O O . ALA A 1 75 ? -0.714 0.608 13.181 1.00 98.56 75 ALA A O 1
ATOM 539 N N . PHE A 1 76 ? -0.606 1.351 11.063 1.00 98.31 76 PHE A N 1
ATOM 540 C CA . PHE A 1 76 ? -1.847 2.119 11.107 1.00 98.31 76 PHE A CA 1
ATOM 541 C C . PHE A 1 76 ? -3.073 1.225 11.336 1.00 98.31 76 PHE A C 1
ATOM 543 O O . PHE A 1 76 ? -3.867 1.485 12.240 1.00 98.31 76 PHE A O 1
ATOM 550 N N . VAL A 1 77 ? -3.208 0.137 10.574 1.00 98.56 77 VAL A N 1
ATOM 551 C CA . VAL A 1 77 ? -4.325 -0.812 10.714 1.00 98.56 77 VAL A CA 1
ATOM 552 C C . VAL A 1 77 ? -4.319 -1.490 12.085 1.00 98.56 77 VAL A C 1
ATOM 554 O O . VAL A 1 77 ? -5.378 -1.670 12.688 1.00 98.56 77 VAL A O 1
ATOM 557 N N . SER A 1 78 ? -3.138 -1.839 12.600 1.00 98.25 78 SER A N 1
ATOM 558 C CA . SER A 1 78 ? -2.981 -2.398 13.946 1.00 98.25 78 SER A CA 1
ATOM 559 C C . SER A 1 78 ? -3.421 -1.404 15.025 1.00 98.25 78 SER A C 1
ATOM 561 O O . SER A 1 78 ? -4.211 -1.750 15.904 1.00 98.25 78 SER A O 1
ATOM 563 N N . ALA A 1 79 ? -2.999 -0.140 14.911 1.00 98.06 79 ALA A N 1
ATOM 564 C CA . ALA A 1 79 ? -3.407 0.915 15.831 1.00 98.06 79 ALA A CA 1
ATOM 565 C C . ALA A 1 79 ? -4.926 1.158 15.800 1.00 98.06 79 ALA A C 1
ATOM 567 O O . ALA A 1 79 ? -5.540 1.284 16.855 1.00 98.06 79 ALA A O 1
ATOM 568 N N . MET A 1 80 ? -5.554 1.165 14.618 1.00 97.25 80 MET A N 1
ATOM 569 C CA . MET A 1 80 ? -7.013 1.299 14.503 1.00 97.25 80 MET A CA 1
ATOM 570 C C . MET A 1 80 ? -7.760 0.160 15.201 1.00 97.25 80 MET A C 1
ATOM 572 O O . MET A 1 80 ? -8.728 0.419 15.915 1.00 97.25 80 MET A O 1
ATOM 576 N N . ALA A 1 81 ? -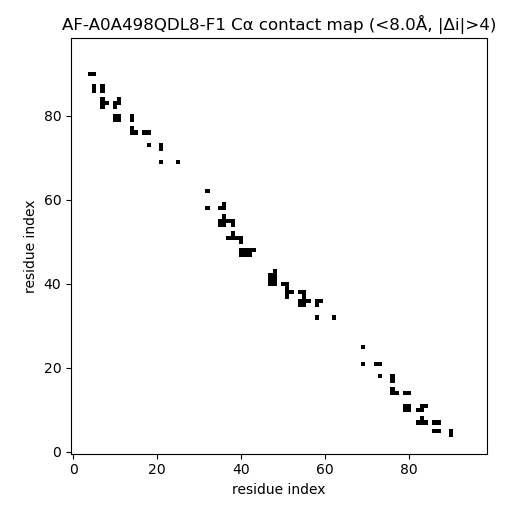7.309 -1.084 15.017 1.00 97.94 81 ALA A N 1
ATOM 577 C CA . ALA A 1 81 ? -7.909 -2.239 15.679 1.00 97.94 81 ALA A CA 1
ATOM 578 C C . ALA A 1 81 ? -7.779 -2.139 17.209 1.00 97.94 81 ALA A C 1
ATOM 580 O O . ALA A 1 81 ? -8.767 -2.308 17.916 1.00 97.94 81 ALA A O 1
ATOM 581 N N . ALA A 1 82 ? -6.599 -1.765 17.713 1.00 97.81 82 ALA A N 1
ATOM 582 C CA . ALA A 1 82 ? -6.386 -1.564 19.144 1.00 97.81 82 ALA A CA 1
ATOM 583 C C . ALA A 1 82 ? -7.260 -0.431 19.714 1.00 97.81 82 ALA A C 1
ATOM 585 O O . ALA A 1 82 ? -7.836 -0.572 20.791 1.00 97.81 82 ALA A O 1
ATOM 586 N N . CYS A 1 83 ? -7.405 0.684 18.990 1.00 95.62 83 CYS A N 1
ATOM 587 C CA . CYS A 1 83 ? -8.290 1.773 19.399 1.00 95.62 83 CYS A CA 1
ATOM 588 C C . CYS A 1 83 ? -9.759 1.335 19.458 1.00 95.62 83 CYS A C 1
ATOM 590 O O . CYS A 1 83 ? -10.458 1.743 20.380 1.00 95.62 83 CYS A O 1
ATOM 592 N N . ALA A 1 84 ? -10.225 0.500 18.523 1.00 96.44 84 ALA A N 1
ATOM 593 C CA . ALA A 1 84 ? -11.587 -0.036 18.554 1.00 96.44 84 ALA A CA 1
ATOM 594 C C . ALA A 1 84 ? -11.850 -0.828 19.846 1.00 96.44 84 ALA A C 1
ATOM 596 O O . ALA A 1 84 ? -12.864 -0.606 20.509 1.00 96.44 84 ALA A O 1
ATOM 597 N N . ASP A 1 85 ? -10.904 -1.677 20.254 1.00 96.06 85 ASP A N 1
ATOM 598 C CA . ASP A 1 85 ? -11.004 -2.442 21.501 1.00 96.06 85 ASP A CA 1
ATOM 599 C C . ASP A 1 85 ? -10.986 -1.534 22.741 1.00 96.06 85 ASP A C 1
ATOM 601 O O . ASP A 1 85 ? -11.797 -1.705 23.654 1.00 96.06 85 ASP A O 1
ATOM 605 N N . LEU A 1 86 ? -10.104 -0.527 22.760 1.00 95.25 86 LEU A N 1
ATOM 606 C CA . LEU A 1 86 ? -10.013 0.440 23.860 1.00 95.25 86 LEU A CA 1
ATOM 607 C C . LEU A 1 86 ? -11.298 1.260 24.017 1.00 95.25 86 LEU A C 1
ATOM 609 O O . LEU A 1 86 ? -11.771 1.456 25.137 1.00 95.25 86 LEU A O 1
ATOM 613 N N . TYR A 1 87 ? -11.873 1.728 22.910 1.00 94.50 87 TYR A N 1
ATOM 614 C CA . TYR A 1 87 ? -13.126 2.476 22.924 1.00 94.50 87 TYR A CA 1
ATOM 615 C C . TYR A 1 87 ? -14.295 1.616 23.402 1.00 94.50 87 TYR A C 1
ATOM 617 O O . TYR A 1 87 ? -15.044 2.043 24.282 1.00 94.50 87 TYR A O 1
ATOM 625 N N . LYS A 1 88 ? -14.389 0.372 22.921 1.00 93.00 88 LYS A N 1
ATOM 626 C CA . LYS A 1 88 ? -15.401 -0.592 23.369 1.00 93.00 88 LYS A CA 1
ATOM 627 C C . LYS A 1 88 ? -15.333 -0.854 24.873 1.00 93.00 88 LYS A C 1
ATOM 629 O O . LYS A 1 88 ? -16.358 -0.874 25.556 1.00 93.00 88 LYS A O 1
ATOM 634 N N . GLU A 1 89 ? -14.128 -1.030 25.405 1.00 91.88 89 GLU A N 1
ATOM 635 C CA . GLU A 1 89 ? -13.915 -1.244 26.837 1.00 91.88 89 GLU A CA 1
ATOM 636 C C . GLU A 1 89 ? -14.229 0.011 27.671 1.00 91.88 89 GLU A C 1
ATOM 638 O O . GLU A 1 89 ? -14.821 -0.081 28.755 1.00 91.88 89 GLU A O 1
ATOM 643 N N . GLY A 1 90 ? -13.890 1.194 27.153 1.00 90.50 90 GLY A N 1
ATOM 644 C CA . GLY A 1 90 ? -14.223 2.476 27.773 1.00 90.50 90 GLY A CA 1
ATOM 645 C C . GLY A 1 90 ? -15.732 2.707 27.872 1.00 90.50 90 GLY A C 1
ATOM 646 O O . GLY A 1 90 ? -16.236 3.042 28.945 1.00 90.50 90 GLY A O 1
ATOM 647 N N . GLU A 1 91 ? -16.471 2.472 26.786 1.00 89.69 91 GLU A N 1
ATOM 648 C CA . GLU A 1 91 ? -17.936 2.583 26.769 1.00 89.69 91 GLU A CA 1
ATOM 649 C C . GLU A 1 91 ? -18.593 1.606 27.750 1.00 89.69 91 GLU A C 1
ATOM 651 O O . GLU A 1 91 ? -19.446 2.008 28.547 1.00 89.69 91 GLU A O 1
ATOM 656 N N . ARG A 1 92 ? -18.135 0.347 27.775 1.00 87.31 92 ARG A N 1
ATOM 657 C CA . ARG A 1 92 ? -18.610 -0.669 28.725 1.00 87.31 92 ARG A CA 1
ATOM 658 C C . ARG A 1 92 ? -18.396 -0.235 30.177 1.00 87.31 92 ARG A C 1
ATOM 660 O O . ARG A 1 92 ? -19.299 -0.375 31.001 1.00 87.31 92 ARG A O 1
ATOM 667 N N . THR A 1 93 ? -17.216 0.293 30.497 1.00 89.06 93 THR A N 1
ATOM 668 C CA . THR A 1 93 ? -16.880 0.761 31.851 1.00 89.06 93 THR A CA 1
ATOM 669 C C . THR A 1 93 ? -17.761 1.938 32.271 1.00 89.06 93 THR A C 1
ATOM 671 O O . THR A 1 93 ? -18.289 1.945 33.384 1.00 89.06 93 THR A O 1
ATOM 674 N N . ASN A 1 94 ? -17.993 2.893 31.367 1.00 85.69 94 ASN A N 1
ATOM 675 C CA . ASN A 1 94 ? -18.868 4.038 31.622 1.00 85.69 94 ASN A CA 1
ATOM 676 C C . ASN A 1 94 ? -20.327 3.619 31.856 1.00 85.69 94 ASN A C 1
ATOM 678 O O . ASN A 1 94 ? -20.978 4.165 32.743 1.00 85.69 94 ASN A O 1
ATOM 682 N N . MET A 1 95 ? -20.835 2.633 31.106 1.00 84.19 95 MET A N 1
ATOM 683 C CA . MET A 1 95 ? -22.186 2.096 31.310 1.00 84.19 95 MET A CA 1
ATOM 684 C C . MET A 1 95 ? -22.357 1.435 32.682 1.00 84.19 95 MET A C 1
ATOM 686 O O . MET A 1 95 ? -23.390 1.628 33.316 1.00 84.19 95 MET A O 1
ATOM 690 N N . VAL A 1 96 ? -21.358 0.682 33.155 1.00 82.50 96 VAL A N 1
ATOM 691 C CA . VAL A 1 96 ? -21.404 0.040 34.482 1.00 82.50 96 VAL A CA 1
ATOM 692 C C . VAL A 1 96 ? -21.383 1.073 35.610 1.00 82.50 96 VAL A C 1
ATOM 694 O O . VAL A 1 96 ? -22.084 0.892 36.594 1.00 82.50 96 VAL A O 1
ATOM 697 N N . GLY A 1 97 ? -20.622 2.164 35.478 1.00 75.25 97 GLY A N 1
ATOM 698 C CA . GLY A 1 97 ? -20.573 3.226 36.495 1.00 75.25 97 GLY A CA 1
ATOM 699 C C . GLY A 1 97 ? -21.830 4.105 36.578 1.00 75.25 97 GLY A C 1
ATOM 700 O O . GLY A 1 97 ? -21.961 4.882 37.521 1.00 75.25 97 GLY A O 1
ATOM 701 N N . LEU A 1 98 ? -22.728 4.012 35.590 1.00 70.00 98 LEU A N 1
ATOM 702 C CA . LEU A 1 98 ? -24.023 4.703 35.557 1.00 70.00 98 LEU A CA 1
ATOM 703 C C . LEU A 1 98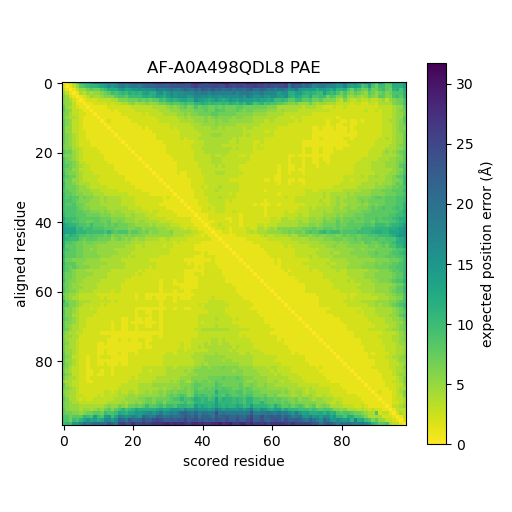 ? -25.182 3.855 36.116 1.00 70.00 98 LEU A C 1
ATOM 705 O O . LEU A 1 98 ? -26.274 4.401 36.286 1.00 70.00 98 LEU A O 1
ATOM 709 N N . ALA A 1 99 ? -24.964 2.556 36.348 1.00 57.44 99 ALA A N 1
ATOM 710 C CA . ALA A 1 99 ? -25.941 1.609 36.894 1.00 57.44 99 ALA A CA 1
ATOM 711 C C . ALA A 1 99 ? -25.827 1.502 38.422 1.00 57.44 99 ALA A C 1
ATOM 713 O O . ALA A 1 99 ? -26.889 1.331 39.064 1.00 57.44 99 ALA A O 1
#

Mean predicted aligned error: 4.62 Å